Protein AF-A0A917X5P9-F1 (afdb_monomer_lite)

pLDDT: mean 86.62, std 9.56, range [53.66, 98.38]

Radius of gyration: 17.87 Å; chains: 1; bounding box: 44×31×45 Å

InterPro domains:
  IPR002104 Integrase, catalytic domain [PF00589] (32-75)
  IPR011010 DNA breaking-rejoining enzyme, catalytic core [SSF56349] (25-81)
  IPR013762 Integrase-like, catalytic domain superfamily [G3DSA:1.10.443.10] (14-89)

Foldseek 3Di:
DFFAVPPPPTDQQDDDPSVVPGPDDPDPPDPPDDPVVVLVVVLVLCVVLVQDPLVSCVVVVHDDPDPVNVVDDDDPVSVVSSVVSVVVVVVVVLVVVVVVPLADPPVVSNCVSVPDDD

Structure (mmCIF, N/CA/C/O backbone):
data_AF-A0A917X5P9-F1
#
_entry.id   AF-A0A917X5P9-F1
#
loop_
_atom_site.group_PDB
_atom_site.id
_atom_site.type_symbol
_atom_site.label_atom_id
_atom_site.label_alt_id
_atom_site.label_comp_id
_atom_site.label_asym_id
_atom_site.label_entity_id
_atom_site.label_seq_id
_atom_site.pdbx_PDB_ins_code
_atom_site.Cartn_x
_atom_site.Cartn_y
_atom_site.Cartn_z
_atom_site.occupancy
_atom_site.B_iso_or_equiv
_atom_site.auth_seq_id
_atom_site.auth_comp_id
_atom_site.auth_asym_id
_atom_site.auth_atom_id
_atom_site.pdbx_PDB_model_num
ATOM 1 N N . MET A 1 1 ? 18.201 -2.698 -1.243 1.00 75.69 1 MET A N 1
ATOM 2 C CA . MET A 1 1 ? 18.717 -3.498 -0.103 1.00 75.69 1 MET A CA 1
ATOM 3 C C . MET A 1 1 ? 18.680 -4.979 -0.473 1.00 75.69 1 MET A C 1
ATOM 5 O O . MET A 1 1 ? 17.598 -5.411 -0.851 1.00 75.69 1 MET A O 1
ATOM 9 N N . PRO A 1 2 ? 19.805 -5.719 -0.428 1.00 82.06 2 PRO A N 1
ATOM 10 C CA . PRO A 1 2 ? 19.857 -7.159 -0.715 1.00 82.06 2 PRO A CA 1
ATOM 11 C C . PRO A 1 2 ? 19.307 -7.998 0.454 1.00 82.06 2 PRO A C 1
ATOM 13 O O . PRO A 1 2 ? 19.626 -7.710 1.610 1.00 82.06 2 PRO A O 1
ATOM 16 N N . LEU A 1 3 ? 18.495 -9.013 0.165 1.00 82.19 3 LEU A N 1
ATOM 17 C CA . LEU A 1 3 ? 17.766 -9.829 1.141 1.00 82.19 3 LEU A CA 1
ATOM 18 C C . LEU A 1 3 ? 17.815 -11.329 0.792 1.00 82.19 3 LEU A C 1
ATOM 20 O O . LEU A 1 3 ? 17.867 -11.695 -0.383 1.00 82.19 3 LEU A O 1
ATOM 24 N N . LEU A 1 4 ? 17.751 -12.177 1.819 1.00 83.25 4 LEU A N 1
ATOM 25 C CA . LEU A 1 4 ? 17.321 -13.581 1.714 1.00 83.25 4 LEU A CA 1
ATOM 26 C C . LEU A 1 4 ? 15.800 -13.650 1.881 1.00 83.25 4 LEU A C 1
ATOM 28 O O . LEU A 1 4 ? 15.260 -12.855 2.656 1.00 83.25 4 LEU A O 1
ATOM 32 N N . ALA A 1 5 ? 15.120 -14.568 1.189 1.00 77.88 5 ALA A N 1
ATOM 33 C CA . ALA A 1 5 ? 13.666 -14.712 1.295 1.00 77.88 5 ALA A CA 1
ATOM 34 C C . ALA A 1 5 ? 13.219 -15.389 2.606 1.00 77.88 5 ALA A C 1
ATOM 36 O O . ALA A 1 5 ? 12.111 -15.127 3.074 1.00 77.88 5 ALA A O 1
ATOM 37 N N . ASP A 1 6 ? 14.082 -16.213 3.208 1.00 80.19 6 ASP A N 1
ATOM 38 C CA . ASP A 1 6 ? 13.823 -16.939 4.455 1.00 80.19 6 ASP A CA 1
ATOM 39 C C . ASP A 1 6 ? 14.719 -16.431 5.607 1.00 80.19 6 ASP A C 1
ATOM 41 O O . ASP A 1 6 ? 15.917 -16.198 5.393 1.00 80.19 6 ASP A O 1
ATOM 45 N N . PRO A 1 7 ? 14.180 -16.256 6.832 1.00 80.88 7 PRO A N 1
ATOM 46 C CA . PRO A 1 7 ? 12.760 -16.271 7.203 1.00 80.88 7 PRO A CA 1
ATOM 47 C C . PRO A 1 7 ? 11.961 -15.109 6.610 1.00 80.88 7 PRO A C 1
ATOM 49 O O . PRO A 1 7 ? 12.458 -13.988 6.513 1.00 80.88 7 PRO A O 1
ATOM 52 N N . TRP A 1 8 ? 10.689 -15.364 6.294 1.00 65.06 8 TRP A N 1
ATOM 53 C CA . TRP A 1 8 ? 9.726 -14.329 5.908 1.00 65.06 8 TRP A CA 1
ATOM 54 C C . TRP A 1 8 ? 9.599 -13.249 7.006 1.00 65.06 8 TRP A C 1
ATOM 56 O O . TRP A 1 8 ? 9.485 -13.607 8.183 1.00 65.06 8 TRP A O 1
ATOM 66 N N . PRO A 1 9 ? 9.589 -11.937 6.675 1.00 66.06 9 PRO A N 1
ATOM 67 C CA . PRO A 1 9 ? 9.518 -11.322 5.339 1.00 66.06 9 PRO A CA 1
ATOM 68 C C . PRO A 1 9 ? 10.876 -11.032 4.664 1.00 66.06 9 PRO A C 1
ATOM 70 O O . PRO A 1 9 ? 10.940 -10.269 3.700 1.00 66.06 9 PRO A O 1
ATOM 73 N N . GLY A 1 10 ? 11.960 -11.622 5.165 1.00 80.88 10 GLY A N 1
ATOM 74 C CA . GLY A 1 10 ? 13.303 -11.584 4.593 1.00 80.88 10 GLY A CA 1
ATOM 75 C C . GLY A 1 10 ? 14.360 -11.005 5.537 1.00 80.88 10 GLY A C 1
ATOM 76 O O . GLY A 1 10 ? 14.074 -10.148 6.378 1.00 80.88 10 GLY A O 1
ATOM 77 N N . VAL A 1 11 ? 15.614 -11.445 5.378 1.00 86.69 11 VAL A N 1
ATOM 78 C CA . VAL A 1 11 ? 16.756 -11.013 6.211 1.00 86.69 11 VAL A CA 1
ATOM 79 C C . VAL A 1 11 ? 17.787 -10.248 5.379 1.00 86.69 11 VAL A C 1
ATOM 81 O O . VAL A 1 11 ? 18.239 -10.760 4.352 1.00 86.69 11 VAL A O 1
ATOM 84 N N . PRO A 1 12 ? 18.204 -9.031 5.794 1.00 88.19 12 PRO A N 1
ATOM 85 C CA . PRO A 1 12 ? 19.225 -8.274 5.075 1.00 88.19 12 PRO A CA 1
ATOM 86 C C . PRO A 1 12 ? 20.562 -9.007 4.987 1.00 88.19 12 PRO A C 1
ATOM 88 O O . PRO A 1 12 ? 21.172 -9.337 6.007 1.00 88.19 12 PRO A O 1
ATOM 91 N N . VAL A 1 13 ? 21.064 -9.182 3.763 1.00 88.62 13 VAL A N 1
ATOM 92 C CA . VAL A 1 13 ? 22.391 -9.762 3.530 1.00 88.62 13 VAL A CA 1
ATOM 93 C C . VAL A 1 13 ? 23.453 -8.706 3.826 1.00 88.62 13 VAL A C 1
ATOM 95 O O . VAL A 1 13 ? 23.450 -7.619 3.246 1.00 88.62 13 VAL A O 1
ATOM 98 N N . ARG A 1 14 ? 24.391 -9.027 4.722 1.00 89.94 14 ARG A N 1
ATOM 99 C CA . ARG A 1 14 ? 25.521 -8.157 5.093 1.00 89.94 14 ARG A CA 1
ATOM 100 C C . ARG A 1 14 ? 26.853 -8.718 4.573 1.00 89.94 14 ARG A C 1
ATOM 102 O O . ARG A 1 14 ? 26.965 -9.909 4.287 1.00 89.94 14 ARG A O 1
ATOM 109 N N . GLY A 1 15 ? 27.872 -7.860 4.484 1.00 89.88 15 GLY A N 1
ATOM 110 C CA . GLY A 1 15 ? 29.256 -8.232 4.151 1.00 89.88 15 GLY A CA 1
ATOM 111 C C . GLY A 1 15 ? 29.621 -8.146 2.663 1.00 89.88 15 GLY A C 1
ATOM 112 O O . GLY A 1 15 ? 28.831 -7.701 1.831 1.00 89.88 15 GLY A O 1
ATOM 113 N N . HIS A 1 16 ? 30.847 -8.565 2.329 1.00 88.75 16 HIS A N 1
ATOM 114 C CA . HIS A 1 16 ? 31.365 -8.541 0.956 1.00 88.75 16 HIS A CA 1
ATOM 115 C C . HIS A 1 16 ? 30.473 -9.362 0.014 1.00 88.75 16 HIS A C 1
ATOM 117 O O . HIS A 1 16 ? 30.012 -10.433 0.402 1.00 88.75 16 HIS A O 1
ATOM 123 N N . ASN A 1 17 ? 30.232 -8.872 -1.204 1.00 84.69 17 ASN A N 1
ATOM 124 C CA . ASN A 1 17 ? 29.349 -9.498 -2.197 1.00 84.69 17 ASN A CA 1
ATOM 125 C C . ASN A 1 17 ? 27.913 -9.795 -1.695 1.00 84.69 17 ASN A C 1
ATOM 127 O O . ASN A 1 17 ? 27.305 -10.795 -2.070 1.00 84.69 17 ASN A O 1
ATOM 131 N N . ALA A 1 18 ? 27.351 -8.935 -0.835 1.00 85.06 18 ALA A N 1
ATOM 132 C CA . ALA A 1 18 ? 25.973 -9.089 -0.356 1.00 85.06 18 ALA A CA 1
ATOM 133 C C . ALA A 1 18 ? 24.935 -9.122 -1.493 1.00 85.06 18 ALA A C 1
ATOM 135 O O . ALA A 1 18 ? 23.950 -9.843 -1.395 1.00 85.06 18 ALA A O 1
ATOM 136 N N . ALA A 1 19 ? 25.170 -8.379 -2.578 1.00 78.81 19 ALA A N 1
ATOM 137 C CA . ALA A 1 19 ? 24.289 -8.375 -3.743 1.00 78.81 19 ALA A CA 1
ATOM 138 C C . ALA A 1 19 ? 24.280 -9.725 -4.478 1.00 78.81 19 ALA A C 1
ATOM 140 O O . ALA A 1 19 ? 23.207 -10.223 -4.792 1.00 78.81 19 ALA A O 1
ATOM 141 N N . GLY A 1 20 ? 25.445 -10.345 -4.701 1.00 82.75 20 GLY A N 1
ATOM 142 C CA . GLY A 1 20 ? 25.538 -11.634 -5.399 1.00 82.75 20 GLY A CA 1
ATOM 143 C C . GLY A 1 20 ? 25.029 -12.830 -4.590 1.00 82.75 20 GLY A C 1
ATOM 144 O O . GLY A 1 20 ? 24.801 -13.889 -5.161 1.00 82.75 20 GLY A O 1
ATOM 145 N N . ARG A 1 21 ? 24.854 -12.672 -3.272 1.00 86.50 21 ARG A N 1
ATOM 146 C CA . ARG A 1 21 ? 24.271 -13.693 -2.383 1.00 86.50 21 ARG A CA 1
ATOM 147 C C . ARG A 1 21 ? 22.797 -13.467 -2.058 1.00 86.50 21 ARG A C 1
ATOM 149 O O . ARG A 1 21 ? 22.216 -14.273 -1.342 1.00 86.50 21 ARG A O 1
ATOM 156 N N . ALA A 1 22 ? 22.223 -12.351 -2.483 1.00 84.94 22 ALA A N 1
ATOM 157 C CA . ALA A 1 22 ? 20.836 -12.052 -2.190 1.00 84.94 22 ALA A CA 1
ATOM 158 C C . ALA A 1 22 ? 19.909 -12.753 -3.179 1.00 84.94 22 ALA A C 1
ATOM 160 O O . ALA A 1 22 ? 20.191 -12.827 -4.372 1.00 84.94 22 ALA A O 1
ATOM 161 N N . GLU A 1 23 ? 18.777 -13.223 -2.675 1.00 78.50 23 GLU A N 1
ATOM 162 C CA . GLU A 1 23 ? 17.720 -13.836 -3.480 1.00 78.50 23 GLU A CA 1
ATOM 163 C C . GLU A 1 23 ? 16.774 -12.774 -4.044 1.00 78.50 23 GLU A C 1
ATOM 165 O O . GLU A 1 23 ? 16.178 -12.951 -5.106 1.00 78.50 23 GLU A O 1
ATOM 170 N N . CYS A 1 24 ? 16.671 -11.631 -3.363 1.00 69.31 24 CYS A N 1
ATOM 171 C CA . CYS A 1 24 ? 16.001 -10.454 -3.884 1.00 69.31 24 CYS A CA 1
ATOM 172 C C . CYS A 1 24 ? 16.730 -9.175 -3.465 1.00 69.31 24 CYS A C 1
ATOM 174 O O . CYS A 1 24 ? 17.498 -9.133 -2.500 1.00 69.31 24 CYS A O 1
ATOM 176 N N . CYS A 1 25 ? 16.508 -8.092 -4.205 1.00 69.19 25 CYS A N 1
ATOM 177 C CA . CYS A 1 25 ? 16.991 -6.788 -3.792 1.00 69.19 25 CYS A CA 1
ATOM 178 C C . CYS A 1 25 ? 15.954 -5.704 -4.069 1.00 69.19 25 CYS A C 1
ATOM 180 O O . CYS A 1 25 ? 15.338 -5.660 -5.130 1.00 69.19 25 CYS A O 1
ATOM 182 N N . TRP A 1 26 ? 15.804 -4.784 -3.119 1.00 67.25 26 TRP A N 1
ATOM 183 C CA . TRP A 1 26 ? 15.075 -3.536 -3.340 1.00 67.25 26 TRP A CA 1
ATOM 184 C C . TRP A 1 26 ? 15.988 -2.552 -4.073 1.00 67.25 26 TRP A C 1
ATOM 186 O O . TRP A 1 26 ? 16.571 -1.664 -3.440 1.00 67.25 26 TRP A O 1
ATOM 196 N N . ALA A 1 27 ? 16.236 -2.789 -5.360 1.00 66.12 27 ALA A N 1
ATOM 197 C CA . ALA A 1 27 ? 16.859 -1.791 -6.219 1.00 66.12 27 ALA A CA 1
ATOM 198 C C . ALA A 1 27 ? 15.849 -0.653 -6.472 1.00 66.12 27 ALA A C 1
ATOM 200 O O . ALA A 1 27 ? 14.657 -0.933 -6.624 1.00 66.12 27 ALA A O 1
ATOM 201 N N . PRO A 1 28 ? 16.278 0.621 -6.499 1.00 64.19 28 PRO A N 1
ATOM 202 C CA . PRO A 1 28 ? 15.384 1.717 -6.852 1.00 64.19 28 PRO A CA 1
ATOM 203 C C . PRO A 1 28 ? 14.828 1.505 -8.263 1.00 64.19 28 PRO A C 1
ATOM 205 O O . PRO A 1 28 ? 15.593 1.337 -9.208 1.00 64.19 28 PRO A O 1
ATOM 208 N N . LEU A 1 29 ? 13.502 1.536 -8.405 1.00 73.75 29 LEU A N 1
ATOM 209 C CA . LEU A 1 29 ? 12.836 1.432 -9.710 1.00 73.75 29 LEU A CA 1
ATOM 210 C C . LEU A 1 29 ? 13.093 2.660 -10.598 1.00 73.75 29 LEU A C 1
ATOM 212 O O . LEU A 1 29 ? 13.023 2.568 -11.818 1.00 73.75 29 LEU A O 1
ATOM 216 N N . ALA A 1 30 ? 13.393 3.804 -9.981 1.00 78.38 30 ALA A N 1
ATOM 217 C CA . ALA A 1 30 ? 13.687 5.066 -10.638 1.00 78.38 30 ALA A CA 1
ATOM 218 C C . ALA A 1 30 ? 14.692 5.885 -9.802 1.00 78.38 30 ALA A C 1
ATOM 220 O O . ALA A 1 30 ? 14.732 5.734 -8.571 1.00 78.38 30 ALA A O 1
ATOM 221 N N . PRO A 1 31 ? 15.492 6.765 -10.436 1.00 83.44 31 PRO A N 1
ATOM 222 C CA . PRO A 1 31 ? 16.355 7.706 -9.726 1.00 83.44 31 PRO A CA 1
ATOM 223 C C . PRO A 1 31 ? 15.566 8.569 -8.734 1.00 83.44 31 PRO A C 1
ATOM 225 O O . PRO A 1 31 ? 14.439 8.970 -9.005 1.00 83.44 31 PRO A O 1
ATOM 228 N N . GLY A 1 32 ? 16.163 8.868 -7.579 1.00 83.38 32 GLY A N 1
ATOM 229 C CA . GLY A 1 32 ? 15.547 9.729 -6.561 1.00 83.38 32 GLY A CA 1
ATOM 230 C C . GLY A 1 32 ? 14.508 9.047 -5.662 1.00 83.38 32 GLY A C 1
ATOM 231 O 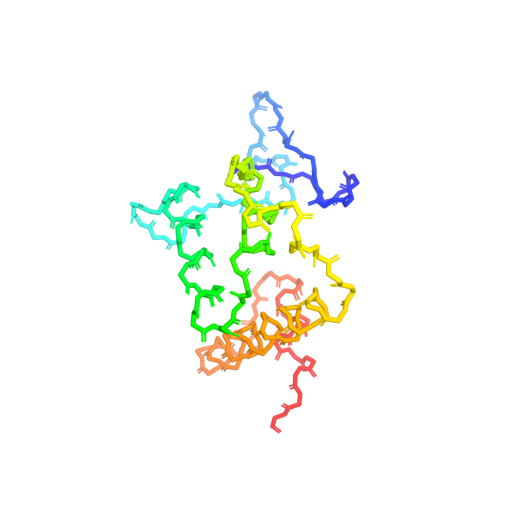O . GLY A 1 32 ? 14.072 9.657 -4.686 1.00 83.38 32 GLY A O 1
ATOM 232 N N . LEU A 1 33 ? 14.151 7.778 -5.907 1.00 82.75 33 LEU A N 1
ATOM 233 C CA . LEU A 1 33 ? 13.335 7.010 -4.965 1.00 82.75 33 LEU A CA 1
ATOM 234 C C . LEU A 1 33 ? 14.118 6.730 -3.680 1.00 82.75 33 LEU A C 1
ATOM 236 O O . LEU A 1 33 ? 15.142 6.045 -3.684 1.00 82.75 33 LEU A O 1
ATOM 240 N N . THR A 1 34 ? 13.599 7.234 -2.563 1.00 84.44 34 THR A N 1
ATOM 241 C CA . THR A 1 34 ? 14.143 6.989 -1.225 1.00 84.44 34 THR A CA 1
ATOM 242 C C . THR A 1 34 ? 13.139 6.206 -0.381 1.00 84.44 34 THR A C 1
ATOM 244 O O . THR A 1 34 ? 11.930 6.369 -0.568 1.00 84.44 34 THR A O 1
ATOM 2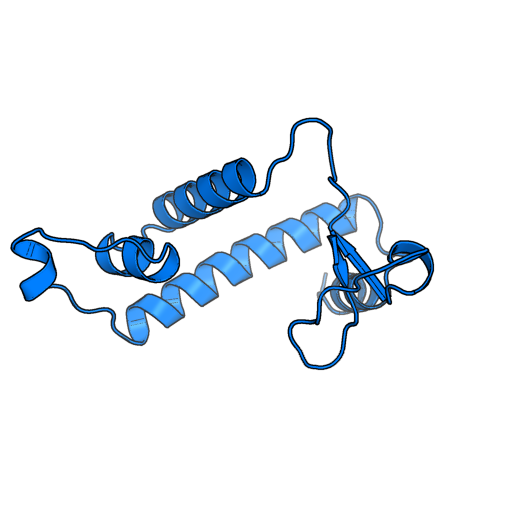47 N N . PRO A 1 35 ? 13.593 5.406 0.604 1.00 83.38 35 PRO A N 1
ATOM 248 C CA . PRO A 1 35 ? 12.686 4.758 1.551 1.00 83.38 35 PRO A CA 1
ATOM 249 C C . PRO A 1 35 ? 11.737 5.749 2.244 1.00 83.38 35 PRO A C 1
ATOM 251 O O . PRO A 1 35 ? 10.563 5.454 2.438 1.00 83.38 35 PRO A O 1
ATOM 254 N N . HIS A 1 36 ? 12.221 6.955 2.566 1.00 88.19 36 HIS A N 1
ATOM 255 C CA . HIS A 1 36 ? 11.404 8.008 3.169 1.00 88.19 36 HIS A CA 1
ATOM 256 C C . HIS A 1 36 ? 10.340 8.558 2.204 1.00 88.19 36 HIS A C 1
ATOM 258 O O . HIS A 1 36 ? 9.193 8.740 2.600 1.00 88.19 36 HIS A O 1
ATOM 264 N N . GLY A 1 37 ? 10.685 8.765 0.929 1.00 88.81 37 GLY A N 1
ATOM 265 C CA . GLY A 1 37 ? 9.723 9.175 -0.100 1.00 88.81 37 GLY A CA 1
ATOM 266 C C . GLY A 1 37 ? 8.635 8.124 -0.341 1.00 88.81 37 GLY A C 1
ATOM 267 O O . GLY A 1 37 ? 7.453 8.459 -0.418 1.00 88.81 37 GLY A O 1
ATOM 268 N N . LEU A 1 38 ? 9.007 6.840 -0.363 1.00 88.69 38 LEU A N 1
ATOM 269 C CA . LEU A 1 38 ? 8.045 5.734 -0.452 1.00 88.69 38 LEU A CA 1
ATOM 270 C C . LEU A 1 38 ? 7.132 5.674 0.777 1.00 88.69 38 LEU A C 1
ATOM 272 O O . LEU A 1 38 ? 5.931 5.447 0.651 1.00 88.69 38 LEU A O 1
ATOM 276 N N . ARG A 1 39 ? 7.674 5.948 1.966 1.00 90.25 39 ARG A N 1
ATOM 277 C CA . ARG A 1 39 ? 6.891 6.037 3.200 1.00 90.25 39 ARG A CA 1
ATOM 278 C C . ARG A 1 39 ? 5.881 7.193 3.176 1.00 90.25 39 ARG A C 1
ATOM 280 O O . ARG A 1 39 ? 4.748 6.998 3.609 1.00 90.25 39 ARG A O 1
ATOM 287 N N . HIS A 1 40 ? 6.243 8.362 2.645 1.00 94.12 40 HIS A N 1
ATOM 288 C CA . HIS A 1 40 ? 5.279 9.453 2.425 1.00 94.12 40 HIS A CA 1
ATOM 289 C C . HIS A 1 40 ? 4.203 9.071 1.417 1.00 94.12 40 HIS A C 1
ATOM 291 O O . HIS A 1 40 ? 3.030 9.309 1.671 1.00 94.12 40 HIS A O 1
ATOM 297 N N . THR A 1 41 ? 4.591 8.410 0.327 1.00 92.06 41 THR A N 1
ATOM 298 C CA . THR A 1 41 ? 3.640 7.902 -0.673 1.00 92.06 41 THR A CA 1
ATOM 299 C C . THR A 1 41 ? 2.636 6.943 -0.029 1.00 92.06 41 THR A C 1
ATOM 301 O O . THR A 1 41 ? 1.436 7.079 -0.240 1.00 92.06 41 THR A O 1
ATOM 304 N N . CYS A 1 42 ? 3.104 6.034 0.834 1.00 92.69 42 CYS A N 1
ATOM 305 C CA . CYS A 1 42 ? 2.242 5.138 1.607 1.00 92.69 42 CYS A CA 1
ATOM 306 C C . CYS A 1 42 ? 1.247 5.906 2.490 1.00 92.69 42 CYS A C 1
ATOM 308 O O . CYS A 1 42 ? 0.055 5.605 2.486 1.00 92.69 42 CYS A O 1
ATOM 310 N N . LYS A 1 43 ? 1.704 6.957 3.186 1.00 95.69 43 LYS A N 1
ATOM 311 C CA . LYS A 1 43 ? 0.810 7.824 3.965 1.00 95.69 43 LYS A CA 1
ATOM 312 C C . LYS A 1 43 ? -0.249 8.497 3.088 1.00 95.69 43 LYS A C 1
ATOM 314 O O . LYS A 1 43 ? -1.411 8.516 3.475 1.00 95.69 43 LYS A O 1
ATOM 319 N N . THR A 1 44 ? 0.130 9.017 1.922 1.00 96.44 44 THR A N 1
ATOM 320 C CA . THR A 1 44 ? -0.815 9.638 0.981 1.00 96.44 44 THR A CA 1
ATOM 321 C C . THR A 1 44 ? -1.860 8.639 0.484 1.00 96.44 44 THR A C 1
ATOM 323 O O . THR A 1 44 ? -3.043 8.955 0.516 1.00 96.44 44 THR A O 1
ATOM 326 N N . MET A 1 45 ? -1.462 7.414 0.128 1.00 96.56 45 MET A N 1
ATOM 327 C CA . MET A 1 45 ? -2.412 6.368 -0.283 1.00 96.56 45 MET A CA 1
ATOM 328 C C . MET A 1 45 ? -3.404 6.023 0.836 1.00 96.56 45 MET A C 1
ATOM 330 O O . MET A 1 45 ? -4.595 5.874 0.585 1.00 96.56 45 MET A O 1
ATOM 334 N N . MET A 1 46 ? -2.951 5.959 2.094 1.00 97.69 46 MET A N 1
ATOM 335 C CA . MET A 1 46 ? -3.865 5.757 3.225 1.00 97.69 46 MET A CA 1
ATOM 336 C C . MET A 1 46 ? -4.886 6.897 3.365 1.00 97.69 46 MET A C 1
ATOM 338 O O . MET A 1 46 ? -6.042 6.626 3.694 1.00 97.69 46 MET A O 1
ATOM 342 N N . VAL A 1 47 ? -4.490 8.147 3.091 1.00 97.88 47 VAL A N 1
ATOM 343 C CA . VAL A 1 47 ? -5.408 9.300 3.071 1.00 97.88 47 VAL A CA 1
ATOM 344 C C . VAL A 1 47 ? -6.443 9.155 1.955 1.00 97.88 47 VAL A C 1
ATOM 346 O O . VAL A 1 47 ? -7.630 9.332 2.218 1.00 97.88 47 VAL A O 1
ATOM 349 N N . GLU A 1 48 ? -6.023 8.792 0.742 1.00 97.75 48 GLU A N 1
ATOM 350 C CA . GLU A 1 48 ? -6.932 8.577 -0.396 1.00 97.75 48 GLU A CA 1
ATOM 351 C C . GLU A 1 48 ? -7.938 7.449 -0.134 1.00 97.75 48 GLU A C 1
ATOM 353 O O . GLU A 1 48 ? -9.111 7.572 -0.479 1.00 97.75 48 GLU A O 1
ATOM 358 N N . LEU A 1 49 ? -7.511 6.392 0.561 1.00 97.81 49 LEU A N 1
ATOM 359 C CA . LEU A 1 49 ? -8.372 5.286 0.995 1.00 97.81 49 LEU A CA 1
ATOM 360 C C . LEU A 1 49 ? -9.301 5.648 2.173 1.00 97.81 49 LEU A C 1
ATOM 362 O O . LEU A 1 49 ? -10.057 4.797 2.642 1.00 97.81 49 LEU A O 1
ATOM 366 N N . GLY A 1 50 ? -9.248 6.881 2.691 1.00 97.62 50 GLY A N 1
ATOM 367 C CA . GLY A 1 50 ? -10.067 7.313 3.828 1.00 97.62 50 GLY A CA 1
ATOM 368 C C . GLY A 1 50 ? -9.688 6.635 5.148 1.00 97.62 50 GLY A C 1
ATOM 369 O O . GLY A 1 50 ? -10.531 6.459 6.032 1.00 97.62 50 GLY A O 1
ATOM 370 N N . THR A 1 51 ? -8.426 6.224 5.293 1.00 97.62 51 THR A N 1
ATOM 371 C CA . THR A 1 51 ? -7.936 5.556 6.504 1.00 97.62 51 THR A CA 1
ATOM 372 C C . THR A 1 51 ? -8.000 6.520 7.690 1.00 97.62 51 THR A C 1
ATOM 374 O O . THR A 1 51 ? -7.508 7.643 7.585 1.00 97.62 51 THR A O 1
ATOM 377 N N . PRO A 1 52 ? -8.556 6.119 8.846 1.00 94.88 52 PRO A N 1
ATOM 378 C CA . PRO A 1 52 ? -8.587 6.975 10.028 1.00 94.88 52 PRO A CA 1
ATOM 379 C C . PRO A 1 52 ? -7.184 7.332 10.536 1.00 94.88 52 PRO A C 1
ATOM 381 O O . PRO A 1 52 ? -6.279 6.494 10.519 1.00 94.88 52 PRO A O 1
ATOM 384 N N . ALA A 1 53 ? -7.017 8.553 11.054 1.00 92.44 53 ALA A N 1
ATOM 385 C CA . ALA A 1 53 ? -5.722 9.076 11.503 1.00 92.44 53 ALA A CA 1
ATOM 386 C C . ALA A 1 53 ? -5.040 8.190 12.555 1.00 92.44 53 ALA A C 1
ATOM 388 O O . ALA A 1 53 ? -3.857 7.898 12.413 1.00 92.44 53 ALA A O 1
ATOM 389 N N . THR A 1 54 ? -5.793 7.677 13.535 1.00 93.25 54 THR A N 1
ATOM 390 C CA . THR A 1 54 ? -5.265 6.750 14.555 1.00 93.25 54 THR A CA 1
ATOM 391 C C . THR A 1 54 ? -4.625 5.492 13.943 1.00 93.25 54 THR A C 1
ATOM 393 O O . THR A 1 54 ? -3.549 5.068 14.362 1.00 93.25 54 THR A O 1
ATOM 396 N N . LEU A 1 55 ? -5.216 4.933 12.876 1.00 95.31 55 LEU A N 1
ATOM 397 C CA . LEU A 1 55 ? -4.655 3.773 12.179 1.00 95.31 55 LEU A CA 1
ATOM 398 C C . LEU A 1 55 ? -3.453 4.169 11.317 1.00 95.31 55 LEU A C 1
ATOM 400 O O . LEU A 1 55 ? -2.454 3.455 11.319 1.00 95.31 55 LEU A O 1
ATOM 404 N N . MET A 1 56 ? -3.507 5.313 10.630 1.00 95.06 56 MET A N 1
ATOM 405 C CA . MET A 1 56 ? -2.355 5.816 9.874 1.00 95.06 56 MET A CA 1
ATOM 406 C C . MET A 1 56 ? -1.142 6.025 10.781 1.00 95.06 56 MET A C 1
ATOM 408 O O . MET A 1 56 ? -0.048 5.574 10.451 1.00 95.06 56 MET A O 1
ATOM 412 N N . ASP A 1 57 ? -1.321 6.661 11.935 1.00 93.38 57 ASP A N 1
ATOM 413 C CA . ASP A 1 57 ? -0.235 6.893 12.884 1.00 93.38 57 ASP A CA 1
ATOM 414 C C . ASP A 1 57 ? 0.295 5.585 13.473 1.00 93.38 57 ASP A C 1
ATOM 416 O O . ASP A 1 57 ? 1.513 5.417 13.543 1.00 93.38 57 ASP A O 1
ATOM 420 N N . ALA A 1 58 ? -0.578 4.621 13.785 1.00 92.31 58 ALA A N 1
ATOM 421 C CA . ALA A 1 58 ? -0.162 3.289 14.219 1.00 92.31 58 ALA A CA 1
ATOM 422 C C . ALA A 1 58 ? 0.692 2.567 13.158 1.00 92.31 58 ALA A C 1
ATOM 424 O O . ALA A 1 58 ? 1.769 2.071 13.483 1.00 92.31 58 ALA A O 1
ATOM 425 N N . GLN A 1 59 ? 0.274 2.565 11.884 1.00 93.06 59 GLN A N 1
ATOM 426 C CA . GLN A 1 59 ? 1.055 1.971 10.783 1.00 93.06 59 GLN A CA 1
ATOM 427 C C . GLN A 1 59 ? 2.379 2.700 10.550 1.00 93.06 59 GLN A C 1
ATOM 429 O O . GLN A 1 59 ? 3.401 2.102 10.209 1.00 93.06 59 GLN A O 1
ATOM 434 N N . MET A 1 60 ? 2.382 4.012 10.764 1.00 92.62 60 MET A N 1
ATOM 435 C CA . MET A 1 60 ? 3.584 4.819 10.660 1.00 92.62 60 MET A CA 1
ATOM 436 C C . MET A 1 60 ? 4.465 4.683 11.915 1.00 92.62 60 MET A C 1
ATOM 438 O O . MET A 1 60 ? 5.640 5.034 11.862 1.00 92.62 60 MET A O 1
ATOM 442 N N . GLY A 1 61 ? 3.983 4.138 13.029 1.00 90.50 61 GLY A N 1
ATOM 443 C CA . GLY A 1 61 ? 4.724 4.134 14.292 1.00 90.50 61 GLY A CA 1
ATOM 444 C C . GLY A 1 61 ? 4.906 5.543 14.868 1.00 90.50 61 GLY A C 1
ATOM 445 O O . GLY A 1 61 ? 5.908 5.823 15.525 1.00 90.50 61 GLY A O 1
ATOM 446 N N . HIS A 1 62 ? 3.977 6.456 14.578 1.00 90.44 62 HIS A N 1
ATOM 447 C CA . HIS A 1 62 ? 3.942 7.773 15.201 1.00 90.44 62 HIS A CA 1
ATOM 448 C C . HIS A 1 62 ? 3.255 7.683 16.564 1.00 90.44 62 HIS A C 1
ATOM 450 O O . HIS A 1 62 ? 2.177 7.108 16.695 1.00 90.44 62 HIS A O 1
ATOM 456 N N . ALA A 1 63 ? 3.859 8.301 17.576 1.00 83.38 63 ALA A N 1
ATOM 457 C CA . ALA A 1 63 ? 3.180 8.529 18.842 1.00 83.38 63 ALA A CA 1
ATOM 458 C C . ALA A 1 63 ? 2.199 9.699 18.685 1.00 83.38 63 ALA A C 1
ATOM 460 O O . ALA A 1 63 ? 2.597 10.786 18.260 1.00 83.38 63 ALA A O 1
ATOM 461 N N . ASN A 1 64 ? 0.935 9.491 19.054 1.00 77.50 64 ASN A N 1
ATOM 462 C CA . ASN A 1 64 ? -0.068 10.550 19.086 1.00 77.50 64 ASN A CA 1
ATOM 463 C C . ASN A 1 64 ? -0.323 10.969 20.542 1.00 77.50 64 ASN A C 1
ATOM 465 O O . ASN A 1 64 ? -0.939 10.236 21.308 1.00 77.50 64 ASN A O 1
ATOM 469 N N . GLY A 1 65 ? 0.181 12.146 20.922 1.00 76.31 65 GLY A N 1
ATOM 470 C CA . GLY A 1 65 ? 0.011 12.717 22.265 1.00 76.31 65 GLY A CA 1
ATOM 471 C C . GLY A 1 65 ? -1.256 13.559 22.446 1.00 76.31 65 GLY A C 1
ATOM 472 O O . GLY A 1 65 ? -1.384 14.243 23.459 1.00 76.31 65 GLY A O 1
ATOM 473 N N . SER A 1 66 ? -2.161 13.585 21.464 1.00 80.75 66 SER A N 1
ATOM 474 C CA . SER A 1 66 ? -3.410 14.349 21.561 1.00 80.75 66 SER A CA 1
ATOM 475 C C . SER A 1 66 ? -4.415 13.693 22.509 1.00 80.75 66 SER A C 1
ATOM 477 O O . SER A 1 66 ? -4.396 12.485 22.732 1.00 80.75 66 SER A O 1
ATOM 479 N N . VAL A 1 67 ? -5.355 14.487 23.025 1.00 78.94 67 VAL A N 1
ATOM 480 C CA . VAL A 1 67 ? -6.467 13.977 23.844 1.00 78.94 67 VAL A CA 1
ATOM 481 C C . VAL A 1 67 ? -7.341 13.000 23.047 1.00 78.94 67 VAL A C 1
ATOM 483 O O . VAL A 1 67 ? -7.810 12.013 23.603 1.00 78.94 67 VAL A O 1
ATOM 486 N N . GLN A 1 68 ? -7.516 13.221 21.740 1.00 76.12 68 GLN A N 1
ATOM 487 C CA . GLN A 1 68 ? -8.248 12.328 20.835 1.00 76.12 68 GLN A CA 1
ATOM 488 C C . GLN A 1 68 ? -7.669 10.906 20.819 1.00 76.12 68 GLN A C 1
ATOM 490 O O . GLN A 1 68 ? -8.430 9.943 20.740 1.00 76.12 68 GLN A O 1
ATOM 495 N N . ALA A 1 69 ? -6.351 10.754 20.984 1.00 77.88 69 ALA A N 1
ATOM 496 C CA . ALA A 1 69 ? -5.702 9.444 21.040 1.00 77.88 69 ALA A CA 1
ATOM 497 C C . ALA A 1 69 ? -6.161 8.585 22.234 1.00 77.88 69 ALA A C 1
ATOM 499 O O . ALA A 1 69 ? -6.021 7.365 22.198 1.00 77.88 69 ALA A O 1
ATOM 500 N N . LEU A 1 70 ? -6.741 9.196 23.275 1.00 81.81 70 LEU A N 1
ATOM 501 C CA . LEU A 1 70 ? -7.317 8.474 24.414 1.00 81.81 70 LEU A CA 1
ATOM 502 C C . LEU A 1 70 ? -8.673 7.831 24.092 1.00 81.81 70 LEU A C 1
ATOM 504 O O . LEU A 1 70 ? -9.097 6.934 24.814 1.00 81.81 70 LEU A O 1
ATOM 508 N N . TYR A 1 71 ? -9.349 8.289 23.035 1.00 83.69 71 TYR A N 1
ATOM 509 C CA . TYR A 1 71 ? -10.708 7.867 22.684 1.00 83.69 71 TYR A CA 1
ATOM 510 C C . TYR A 1 71 ? -10.784 7.105 21.356 1.00 83.69 71 TYR A C 1
ATOM 512 O O . TYR A 1 71 ? -11.784 6.442 21.083 1.00 83.69 71 TYR A O 1
ATOM 520 N N . GLU A 1 72 ? -9.743 7.178 20.526 1.00 86.38 72 GLU A N 1
ATOM 521 C CA . GLU A 1 72 ? -9.695 6.525 19.220 1.00 86.38 72 GLU A CA 1
ATOM 522 C C . GLU A 1 72 ? -8.756 5.318 19.229 1.00 86.38 72 GLU A C 1
ATOM 524 O O . GLU A 1 72 ? -7.531 5.450 19.191 1.00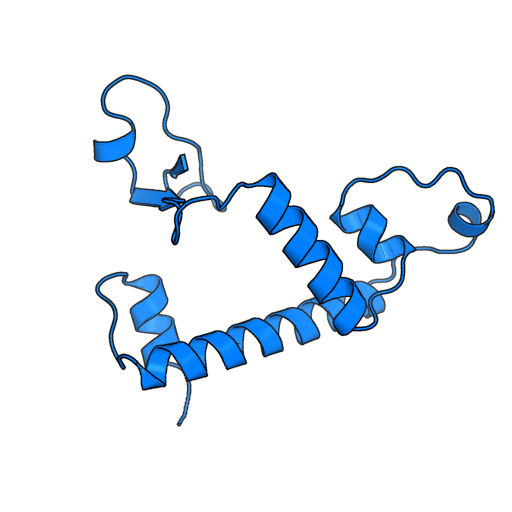 86.38 72 GLU A O 1
ATOM 529 N N . HIS A 1 73 ? -9.338 4.120 19.207 1.00 91.12 73 HIS A N 1
ATOM 530 C CA . HIS A 1 73 ? -8.588 2.870 19.129 1.00 91.12 73 HIS A CA 1
ATOM 531 C C . HIS A 1 73 ? -8.633 2.268 17.728 1.00 91.12 73 HIS A C 1
ATOM 533 O O . HIS A 1 73 ? -9.660 2.285 17.047 1.00 91.12 73 HIS A O 1
ATOM 539 N N . VAL A 1 74 ? -7.516 1.666 17.319 1.00 94.06 74 VAL A N 1
ATOM 540 C CA . VAL A 1 74 ? -7.483 0.820 16.127 1.00 94.06 74 VAL A CA 1
ATOM 541 C C . VAL A 1 74 ? -8.352 -0.409 16.372 1.00 94.06 74 VAL A C 1
ATOM 543 O O . VAL A 1 74 ? -8.139 -1.161 17.320 1.00 94.06 74 VAL A O 1
ATOM 546 N N . THR A 1 75 ? -9.324 -0.626 15.492 1.00 95.81 75 THR A N 1
ATOM 547 C CA . THR A 1 75 ? -10.178 -1.818 15.512 1.00 95.81 75 THR A CA 1
ATOM 548 C C . THR A 1 75 ? -9.793 -2.773 14.389 1.00 95.81 75 THR A C 1
ATOM 550 O O . THR A 1 75 ? -9.293 -2.353 13.344 1.00 95.81 75 THR A O 1
ATOM 553 N N . ALA A 1 76 ? -10.100 -4.061 14.559 1.00 97.31 76 ALA A N 1
ATOM 554 C CA . ALA A 1 76 ? -9.888 -5.062 13.513 1.00 97.31 76 ALA A CA 1
ATOM 555 C C . ALA A 1 76 ? -10.596 -4.695 12.194 1.00 97.31 76 ALA A C 1
ATOM 557 O O . ALA A 1 76 ? -10.033 -4.891 11.123 1.00 97.31 76 ALA A O 1
ATOM 558 N N . GLY A 1 77 ? -11.791 -4.094 12.262 1.00 97.88 77 GLY A N 1
ATOM 559 C CA . GLY A 1 77 ? -12.534 -3.660 11.075 1.00 97.88 77 GLY A CA 1
ATOM 560 C C . GLY A 1 77 ? -11.876 -2.500 10.320 1.00 97.88 77 GLY A C 1
ATOM 561 O O . GLY A 1 77 ? -11.951 -2.450 9.097 1.00 97.88 77 GLY A O 1
ATOM 562 N N . MET A 1 78 ? -11.206 -1.577 11.021 1.00 97.44 78 MET A N 1
ATOM 563 C CA . MET A 1 78 ? -10.416 -0.522 10.369 1.00 97.44 78 MET A CA 1
ATOM 564 C C . MET A 1 78 ? -9.210 -1.117 9.643 1.00 97.44 78 MET A C 1
ATOM 566 O O . MET A 1 78 ? -8.957 -0.757 8.497 1.00 97.44 78 MET A O 1
ATOM 570 N N . THR A 1 79 ? -8.506 -2.052 10.286 1.00 97.69 79 THR A N 1
ATOM 571 C CA . THR A 1 79 ? -7.373 -2.758 9.676 1.00 97.69 79 THR A CA 1
ATOM 572 C C . THR A 1 79 ? -7.810 -3.565 8.457 1.00 97.69 79 THR A C 1
ATOM 574 O O . THR A 1 79 ? -7.164 -3.464 7.421 1.00 97.69 79 THR A O 1
ATOM 577 N N . ALA A 1 80 ? -8.919 -4.306 8.549 1.00 98.00 80 ALA A N 1
ATOM 578 C CA . ALA A 1 80 ? -9.458 -5.075 7.429 1.00 98.00 80 ALA A CA 1
ATOM 579 C C . ALA A 1 80 ? -9.755 -4.174 6.222 1.00 98.00 80 ALA A C 1
ATOM 581 O O . ALA A 1 80 ? -9.234 -4.420 5.144 1.00 98.00 80 ALA A O 1
ATOM 582 N N . ARG A 1 81 ? -10.466 -3.053 6.425 1.00 98.38 81 ARG A N 1
ATOM 583 C CA . ARG A 1 81 ? -10.750 -2.096 5.340 1.00 98.38 81 ARG A CA 1
ATOM 584 C C . ARG A 1 81 ? -9.491 -1.512 4.700 1.00 98.38 81 ARG A C 1
ATOM 586 O O . ARG A 1 81 ? -9.462 -1.327 3.488 1.00 98.38 81 ARG A O 1
ATOM 593 N N . LEU A 1 82 ? -8.462 -1.207 5.495 1.00 97.62 82 LEU A N 1
ATOM 594 C CA . LEU A 1 82 ? -7.183 -0.741 4.956 1.00 97.62 82 LEU A CA 1
ATOM 595 C C . LEU A 1 82 ? -6.511 -1.829 4.107 1.00 97.62 82 LEU A C 1
ATOM 597 O O . LEU A 1 82 ? -6.021 -1.533 3.020 1.00 97.62 82 LEU A O 1
ATOM 601 N N . VAL A 1 83 ? -6.494 -3.075 4.586 1.00 97.19 83 VAL A N 1
ATOM 602 C CA . VAL A 1 83 ? -5.933 -4.214 3.843 1.00 97.19 83 VAL A CA 1
ATOM 603 C C . VAL A 1 83 ? -6.694 -4.439 2.538 1.00 97.19 83 VAL A C 1
ATOM 605 O O . VAL A 1 83 ? -6.053 -4.567 1.498 1.00 97.19 83 VAL A O 1
ATOM 608 N N . ASP A 1 84 ? -8.026 -4.411 2.562 1.00 98.06 84 ASP A N 1
ATOM 609 C CA . ASP A 1 84 ? -8.863 -4.550 1.365 1.00 98.06 84 ASP A CA 1
ATOM 610 C C . ASP A 1 84 ? -8.564 -3.433 0.352 1.00 98.06 84 ASP A C 1
ATOM 612 O O . ASP A 1 84 ? -8.329 -3.699 -0.825 1.00 98.06 84 ASP A O 1
ATOM 616 N N . GLY A 1 85 ? -8.482 -2.179 0.814 1.00 97.25 85 GLY A N 1
ATOM 617 C CA . GLY A 1 85 ? -8.157 -1.034 -0.040 1.00 97.25 85 GLY A CA 1
ATOM 618 C C . GLY A 1 85 ? -6.764 -1.129 -0.669 1.00 97.25 85 GLY A C 1
ATO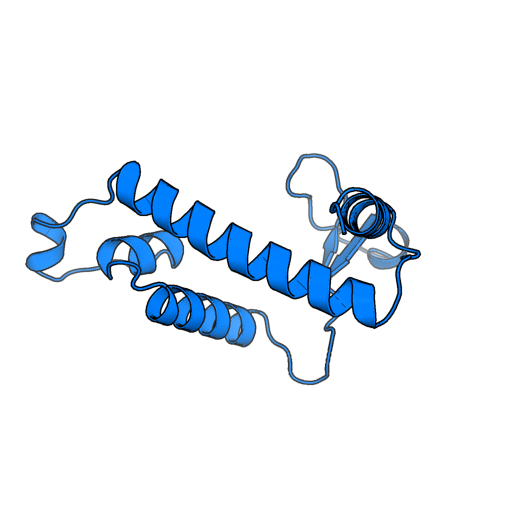M 619 O O . GLY A 1 85 ? -6.611 -0.930 -1.873 1.00 97.25 85 GLY A O 1
ATOM 620 N N . LEU A 1 86 ? -5.744 -1.487 0.117 1.00 95.44 86 LEU A N 1
ATOM 621 C CA . LEU A 1 86 ? -4.385 -1.699 -0.395 1.00 95.44 86 LEU A CA 1
ATOM 622 C C . LEU A 1 86 ? -4.300 -2.902 -1.344 1.00 95.44 86 LEU A C 1
ATOM 624 O O . LEU A 1 86 ? -3.503 -2.877 -2.282 1.00 95.44 86 LEU A O 1
ATOM 628 N N . THR A 1 87 ? -5.120 -3.930 -1.122 1.00 95.31 87 THR A N 1
ATOM 629 C CA . THR A 1 87 ? -5.229 -5.082 -2.026 1.00 95.31 87 THR A CA 1
ATOM 630 C C . THR A 1 87 ? -5.784 -4.643 -3.377 1.00 95.31 87 THR A C 1
ATOM 632 O O . THR A 1 87 ? -5.164 -4.943 -4.392 1.00 95.31 87 THR A O 1
ATOM 635 N N . GLY A 1 88 ? -6.844 -3.830 -3.402 1.00 95.62 88 GLY A N 1
ATOM 636 C CA . GLY A 1 88 ? -7.364 -3.257 -4.649 1.00 95.62 88 GLY A CA 1
ATOM 637 C C . GLY A 1 88 ? -6.320 -2.421 -5.402 1.00 95.62 88 GLY A C 1
ATOM 638 O O . GLY A 1 88 ? -6.126 -2.600 -6.601 1.00 95.62 88 GLY A O 1
ATOM 639 N N . VAL A 1 89 ? -5.554 -1.581 -4.692 1.00 94.38 89 VAL A N 1
ATOM 640 C CA . VAL A 1 89 ? -4.441 -0.812 -5.292 1.00 94.38 89 VAL A CA 1
ATOM 641 C C . VAL A 1 89 ? -3.381 -1.736 -5.911 1.00 94.38 89 VAL A C 1
ATOM 643 O O . VAL A 1 89 ? -2.854 -1.452 -6.991 1.00 94.38 89 VAL A O 1
ATOM 646 N N . LEU A 1 90 ? -3.052 -2.846 -5.243 1.00 92.12 90 LEU A N 1
ATOM 647 C CA . LEU A 1 90 ? -2.116 -3.843 -5.762 1.00 92.12 90 LEU A CA 1
ATOM 648 C C . LEU A 1 90 ? -2.671 -4.543 -7.010 1.00 92.12 90 LEU A C 1
ATOM 650 O O . LEU A 1 90 ? -1.939 -4.701 -7.988 1.00 92.12 90 LEU A O 1
ATOM 654 N N . GLU A 1 91 ? -3.936 -4.949 -6.992 1.00 94.06 91 GLU A N 1
ATOM 655 C CA . GLU A 1 91 ? -4.608 -5.601 -8.119 1.00 94.06 91 GLU A CA 1
ATOM 656 C C . GLU A 1 91 ? -4.661 -4.687 -9.350 1.00 94.06 91 GLU A C 1
ATOM 658 O O . GLU A 1 91 ? -4.286 -5.111 -10.448 1.00 94.06 91 GLU A O 1
ATOM 663 N N . ASP A 1 92 ? -4.997 -3.407 -9.171 1.00 93.94 92 ASP A N 1
ATOM 664 C CA . ASP A 1 92 ? -4.976 -2.403 -10.240 1.00 93.94 92 ASP A CA 1
ATOM 665 C C . ASP A 1 92 ? -3.569 -2.227 -10.831 1.00 93.94 92 ASP A C 1
ATOM 667 O O . ASP A 1 92 ? -3.386 -2.165 -12.058 1.00 93.94 92 ASP A O 1
ATOM 671 N N . ALA A 1 93 ? -2.548 -2.194 -9.971 1.00 91.56 93 ALA A N 1
ATOM 672 C CA . ALA A 1 93 ? -1.155 -2.123 -10.39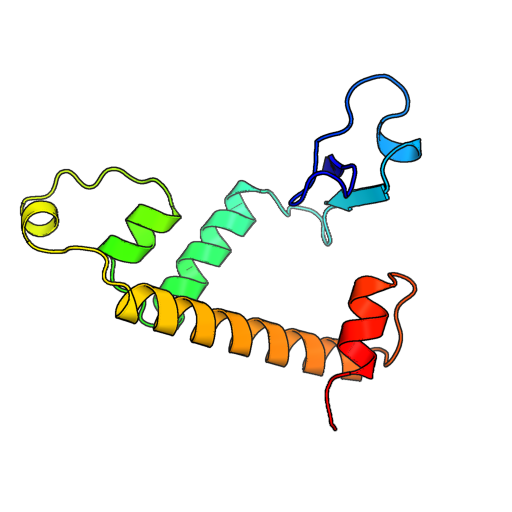6 1.00 91.56 93 ALA A CA 1
ATOM 673 C C . ALA A 1 93 ? -0.722 -3.387 -11.159 1.00 91.56 93 ALA A C 1
ATOM 675 O O . ALA A 1 93 ? -0.024 -3.282 -12.175 1.00 91.56 93 ALA A O 1
ATOM 676 N N . LEU A 1 94 ? -1.155 -4.576 -10.728 1.00 92.25 94 LEU A N 1
ATOM 677 C CA . LEU A 1 94 ? -0.912 -5.840 -11.430 1.00 92.25 94 LEU A CA 1
ATOM 678 C C . LEU A 1 94 ? -1.605 -5.860 -12.796 1.00 92.25 94 LEU A C 1
ATOM 680 O O . LEU A 1 94 ? -0.967 -6.207 -13.794 1.00 92.25 94 LEU A O 1
ATOM 684 N N . ALA A 1 95 ? -2.858 -5.412 -12.881 1.00 91.94 95 ALA A N 1
ATOM 685 C CA . ALA A 1 95 ? -3.585 -5.287 -14.140 1.00 91.94 95 ALA A CA 1
ATOM 686 C C . ALA A 1 95 ? -2.874 -4.317 -15.100 1.00 91.94 95 ALA A C 1
ATOM 688 O O . ALA A 1 95 ? -2.677 -4.630 -16.281 1.00 91.94 95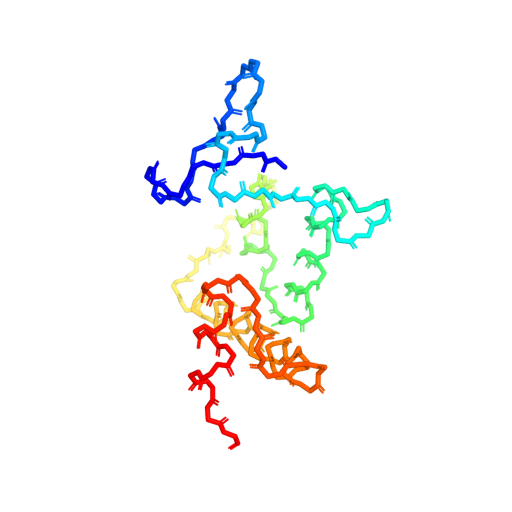 ALA A O 1
ATOM 689 N N . ALA A 1 96 ? -2.410 -3.166 -14.602 1.00 91.81 96 ALA A N 1
ATOM 690 C CA . ALA A 1 96 ? -1.602 -2.227 -15.377 1.00 91.81 96 ALA A CA 1
ATOM 691 C C . ALA A 1 96 ? -0.282 -2.847 -15.847 1.00 91.81 96 ALA A C 1
ATOM 693 O O . ALA A 1 96 ? 0.075 -2.743 -17.025 1.00 91.81 96 ALA A O 1
ATOM 694 N N . ARG A 1 97 ? 0.415 -3.559 -14.959 1.00 90.69 97 ARG A N 1
ATOM 695 C CA . ARG A 1 97 ? 1.669 -4.243 -15.277 1.00 90.69 97 ARG A CA 1
ATOM 696 C C . ARG A 1 97 ? 1.474 -5.351 -16.315 1.00 90.69 97 ARG A C 1
ATOM 698 O O . ARG A 1 97 ? 2.345 -5.508 -17.176 1.00 90.69 97 ARG A O 1
ATOM 705 N N . ARG A 1 98 ? 0.352 -6.074 -16.280 1.00 89.56 98 ARG A N 1
ATOM 706 C CA . ARG A 1 98 ? -0.011 -7.122 -17.249 1.00 89.56 98 ARG A CA 1
ATOM 707 C C . ARG A 1 98 ? -0.262 -6.563 -18.649 1.00 89.56 98 ARG A C 1
ATOM 709 O O . ARG A 1 98 ? 0.097 -7.220 -19.625 1.00 89.56 98 ARG A O 1
ATOM 716 N N . ARG A 1 99 ? -0.816 -5.345 -18.763 1.00 91.56 99 ARG A N 1
ATOM 717 C CA . ARG A 1 99 ? -0.964 -4.643 -20.057 1.00 91.56 99 ARG A CA 1
ATOM 718 C C . ARG A 1 99 ? 0.384 -4.333 -20.715 1.00 91.56 99 ARG A C 1
ATOM 720 O O . ARG A 1 99 ? 0.459 -4.325 -21.937 1.00 91.56 99 ARG A O 1
ATOM 727 N N . LEU A 1 100 ? 1.435 -4.109 -19.920 1.00 89.75 100 LEU A N 1
ATOM 728 C CA . LEU A 1 100 ? 2.796 -3.888 -20.426 1.00 89.75 100 LEU A CA 1
ATOM 729 C C . LEU A 1 100 ? 3.480 -5.199 -20.839 1.00 89.75 100 LEU A C 1
ATOM 731 O O . LEU A 1 100 ? 4.111 -5.267 -21.888 1.00 89.75 100 LEU A O 1
ATOM 735 N N . SER A 1 101 ? 3.373 -6.240 -20.011 1.00 90.75 101 SER A N 1
ATOM 736 C CA . SER A 1 101 ? 3.833 -7.594 -20.336 1.00 90.75 101 SER A CA 1
ATOM 737 C C . SER A 1 101 ? 3.107 -8.615 -19.471 1.00 90.75 101 SER A C 1
ATOM 739 O O . SER A 1 101 ? 3.063 -8.468 -18.248 1.00 90.75 101 SER A O 1
ATOM 741 N N . ARG A 1 102 ? 2.613 -9.685 -20.103 1.00 90.25 102 ARG A N 1
ATOM 742 C CA . ARG A 1 102 ? 1.907 -10.790 -19.434 1.00 90.25 102 ARG A CA 1
ATOM 743 C C . ARG A 1 102 ? 2.809 -11.651 -18.553 1.00 90.25 102 ARG A C 1
ATOM 745 O O . ARG A 1 102 ? 2.300 -12.298 -17.652 1.00 90.25 102 ARG A O 1
ATOM 752 N N . HIS A 1 103 ? 4.117 -11.624 -18.805 1.00 88.00 103 HIS A N 1
ATOM 753 C CA . HIS A 1 103 ? 5.101 -12.426 -18.088 1.00 88.00 103 HIS A CA 1
ATOM 754 C C . HIS A 1 103 ? 6.180 -11.566 -17.429 1.00 88.00 103 HIS A C 1
ATOM 756 O O . HIS A 1 103 ? 6.407 -10.396 -17.794 1.00 88.00 103 HIS A O 1
ATOM 762 N N . SER A 1 104 ? 6.856 -12.165 -16.455 1.00 82.25 104 SER A N 1
ATOM 763 C CA . SER A 1 104 ? 7.954 -11.568 -15.709 1.00 82.25 104 SER A CA 1
ATOM 764 C C . SER A 1 104 ? 9.087 -12.578 -15.495 1.00 82.25 104 SER A C 1
ATOM 766 O O . SER A 1 104 ? 8.829 -13.729 -15.166 1.00 82.25 104 SER A O 1
ATOM 768 N N . PRO A 1 105 ? 10.363 -12.165 -15.585 1.00 78.62 105 PRO A N 1
ATOM 769 C CA . PRO A 1 105 ? 11.472 -13.018 -15.153 1.00 78.62 105 PRO A CA 1
ATOM 770 C C . PRO A 1 105 ? 11.496 -13.228 -13.625 1.00 78.62 105 PRO A C 1
ATOM 772 O O . PRO A 1 105 ? 12.170 -14.127 -13.129 1.00 78.62 105 PRO A O 1
ATOM 775 N N . VAL A 1 106 ? 10.772 -12.402 -12.858 1.00 78.62 106 VAL A N 1
ATOM 776 C CA . VAL A 1 106 ? 10.622 -12.553 -11.404 1.00 78.62 106 VAL A CA 1
ATOM 777 C C . VAL A 1 106 ? 9.481 -13.527 -11.122 1.00 78.62 106 VAL A C 1
ATOM 779 O O . VAL A 1 106 ? 8.320 -13.156 -11.272 1.00 78.62 106 VAL A O 1
ATOM 782 N N . ARG A 1 107 ? 9.812 -14.743 -10.667 1.00 78.44 107 ARG A N 1
ATOM 783 C CA . ARG A 1 107 ? 8.871 -15.870 -10.500 1.00 78.44 107 ARG A CA 1
ATOM 784 C C . ARG A 1 107 ? 7.610 -15.532 -9.701 1.00 78.44 107 ARG A C 1
ATOM 786 O O . ARG A 1 107 ? 6.522 -15.883 -10.130 1.00 78.44 107 ARG A O 1
ATOM 793 N N . VAL A 1 108 ? 7.745 -14.845 -8.563 1.00 80.12 108 VAL A N 1
ATOM 794 C CA . VAL A 1 108 ? 6.580 -14.467 -7.738 1.00 80.12 108 VAL A CA 1
ATOM 795 C C . VAL A 1 108 ? 5.643 -13.515 -8.485 1.00 80.12 108 VAL A C 1
ATOM 797 O O . VAL A 1 108 ? 4.434 -13.696 -8.462 1.00 80.12 108 VAL A O 1
ATOM 800 N N . LEU A 1 109 ? 6.198 -12.541 -9.212 1.00 83.00 109 LEU A N 1
ATOM 801 C CA . LEU A 1 109 ? 5.404 -11.618 -10.016 1.00 83.00 109 LEU A CA 1
ATOM 802 C C . LEU A 1 109 ? 4.804 -12.321 -11.238 1.00 83.00 109 LEU A C 1
ATOM 804 O O . LEU A 1 109 ? 3.684 -12.010 -11.608 1.00 83.00 109 LEU A O 1
ATOM 808 N N . ASP A 1 110 ? 5.522 -13.254 -11.863 1.00 85.19 110 ASP A N 1
ATOM 809 C CA . ASP A 1 110 ? 4.998 -14.042 -12.984 1.00 85.19 110 ASP A CA 1
ATOM 810 C C . ASP A 1 110 ? 3.790 -14.892 -12.566 1.00 85.19 110 ASP A C 1
ATOM 812 O O . ASP A 1 110 ? 2.769 -14.878 -13.250 1.00 85.19 110 ASP A O 1
ATOM 816 N N . GLY A 1 111 ? 3.863 -15.538 -11.395 1.00 88.12 111 GLY A N 1
ATOM 817 C CA . GLY A 1 111 ? 2.726 -16.235 -10.785 1.00 88.12 111 GLY A CA 1
ATOM 818 C C . GLY A 1 111 ? 1.529 -15.304 -10.608 1.00 88.12 111 GLY A C 1
ATOM 819 O O . GLY A 1 111 ? 0.474 -15.542 -11.184 1.00 88.12 111 GLY A O 1
ATOM 820 N N . LEU A 1 112 ? 1.725 -14.158 -9.948 1.00 89.12 112 LEU A N 1
ATOM 821 C CA . LEU A 1 112 ? 0.657 -13.168 -9.769 1.00 89.12 112 LEU A CA 1
ATOM 822 C C . LEU A 1 112 ? 0.071 -12.685 -11.106 1.00 89.12 112 LEU A C 1
ATOM 824 O O . LEU A 1 112 ? -1.142 -12.607 -11.258 1.00 89.12 112 LEU A O 1
ATOM 828 N N . LEU A 1 113 ? 0.908 -12.390 -12.105 1.00 89.62 113 LEU A N 1
ATOM 829 C CA . LEU A 1 113 ? 0.450 -11.911 -13.413 1.00 89.62 113 LEU A CA 1
ATOM 830 C C . LEU A 1 113 ? -0.299 -12.977 -14.219 1.00 89.62 113 LEU A C 1
ATOM 832 O O . LEU A 1 113 ? -1.112 -12.601 -15.067 1.00 89.62 113 LEU A O 1
ATOM 836 N N . THR A 1 114 ? -0.035 -14.263 -13.988 1.00 88.69 114 THR A N 1
ATOM 837 C CA . THR A 1 114 ? -0.687 -15.383 -14.686 1.00 88.69 114 THR A CA 1
ATOM 838 C C . THR A 1 114 ? -1.940 -15.882 -13.967 1.00 88.69 114 THR A C 1
ATOM 840 O O . THR A 1 114 ? -2.868 -16.325 -14.643 1.00 88.69 114 THR A O 1
ATOM 843 N N . GLU A 1 115 ? -2.011 -15.735 -12.642 1.00 82.38 115 GLU A N 1
ATOM 844 C CA . GLU A 1 115 ? -3.155 -16.131 -11.811 1.00 82.38 115 GLU A CA 1
ATOM 845 C C . GLU A 1 115 ? -4.348 -15.168 -11.902 1.00 82.38 115 GLU A C 1
ATOM 847 O O . GLU A 1 115 ? -5.483 -15.622 -11.772 1.00 82.38 115 GLU A O 1
ATOM 852 N N . VAL A 1 116 ? -4.135 -13.867 -12.165 1.00 62.59 116 VAL A N 1
ATOM 853 C CA . VAL A 1 116 ? -5.251 -12.902 -12.275 1.00 62.59 116 VAL A CA 1
ATOM 854 C C . VAL A 1 116 ? -6.171 -13.285 -13.458 1.00 62.59 116 VAL A C 1
ATOM 856 O O . VAL A 1 116 ? -5.702 -13.275 -14.610 1.00 62.59 116 VAL A O 1
ATOM 859 N N . PRO A 1 117 ? -7.464 -13.609 -13.231 1.00 54.66 117 PRO A N 1
ATOM 860 C CA . PRO A 1 117 ? -8.434 -13.821 -14.305 1.00 54.66 117 PRO A CA 1
ATOM 861 C C . PRO A 1 117 ? -8.589 -12.548 -15.147 1.00 54.66 117 PRO A C 1
ATOM 863 O O . PRO A 1 117 ? -8.469 -11.440 -14.631 1.00 54.66 117 PRO A O 1
ATOM 866 N N . GLY A 1 118 ? -8.772 -12.715 -16.459 1.00 53.66 118 GLY A N 1
ATOM 867 C CA . GLY A 1 118 ? -8.898 -11.602 -17.408 1.00 53.66 118 GLY A CA 1
ATOM 868 C C . GLY A 1 118 ? -10.232 -10.879 -17.335 1.00 53.66 118 GLY A C 1
ATOM 869 O O . GLY A 1 118 ? -11.230 -11.536 -16.970 1.00 53.66 118 GLY A O 1
#

Secondary structure (DSSP, 8-state):
-EEESSSTT-EE--STTTTTT-SEE---SSTT--HHHHHHHHHHHHHHTT--HHHHHHHHT----SGGGGT----HHHHHHHHHHHHHHHHHHHHHHHHH-S--SSHHHHHHHHHS--

Organism: NCBI:txid1424081

Sequence (118 aa):
MPLLADPWPGVPVRGHNAAGRAECCWAPLAPGLTPHGLRHTCKTMMVELGTPATLMDAQMGHANGSVQALYEHVTAGMTARLVDGLTGVLEDALAARRRLSRHSPVRVLDGLLTEVPG